Protein AF-A0A4D7B3N9-F1 (afdb_monomer)

pLDDT: mean 92.9, std 8.9, range [56.31, 98.75]

Solvent-accessible surface area (backbone atoms only — not comparable to full-atom values): 6066 Å² total; per-residue (Å²): 132,84,80,86,74,55,69,71,54,54,45,53,50,46,50,53,50,48,56,50,44,70,66,44,43,64,57,33,34,75,70,68,76,38,57,61,75,56,49,52,52,54,50,52,50,49,52,52,50,43,53,53,50,51,51,50,62,76,37,41,67,62,52,51,55,54,70,70,44,55,73,68,58,46,50,49,44,70,76,44,38,67,60,54,51,52,50,52,52,51,50,52,52,51,51,54,44,52,74,72,68,46,85,82,126

Radius of gyration: 23.58 Å; Cα contacts (8 Å, |Δi|>4): 35; chains: 1; bounding box: 63×43×52 Å

Structure (mmCIF, N/CA/C/O backbone):
data_AF-A0A4D7B3N9-F1
#
_entry.id   AF-A0A4D7B3N9-F1
#
loop_
_atom_site.group_PDB
_atom_site.id
_atom_site.type_symbol
_atom_site.label_atom_id
_atom_site.label_alt_id
_atom_site.label_comp_id
_atom_site.label_asym_id
_atom_site.label_entity_id
_atom_site.label_seq_id
_atom_site.pdbx_PDB_ins_code
_atom_site.Cartn_x
_atom_site.Cartn_y
_atom_site.Cartn_z
_atom_site.occupancy
_atom_site.B_iso_or_equiv
_atom_site.auth_seq_id
_atom_site.auth_comp_id
_atom_site.auth_asym_id
_atom_site.auth_atom_id
_atom_site.pdbx_PDB_model_num
ATOM 1 N N . MET A 1 1 ? -16.281 15.530 -13.701 1.00 57.12 1 MET A N 1
ATOM 2 C CA . MET A 1 1 ? -15.012 14.781 -13.575 1.00 57.12 1 MET A CA 1
ATOM 3 C C . MET A 1 1 ? -14.531 14.947 -12.147 1.00 57.12 1 MET A C 1
ATOM 5 O O . MET A 1 1 ? -14.451 16.083 -11.699 1.00 57.12 1 MET A O 1
ATOM 9 N N . THR A 1 2 ? -14.299 13.859 -11.417 1.00 73.88 2 THR A N 1
ATOM 10 C CA . THR A 1 2 ? -13.744 13.927 -10.055 1.00 73.88 2 THR A CA 1
ATOM 11 C C . THR A 1 2 ? -12.278 14.345 -10.144 1.00 73.88 2 THR A C 1
ATOM 13 O O . THR A 1 2 ? -11.557 13.844 -11.007 1.00 73.88 2 THR A O 1
ATOM 16 N N . ALA A 1 3 ? -11.847 15.287 -9.305 1.00 83.19 3 ALA A N 1
ATOM 17 C CA . ALA A 1 3 ? -10.456 15.724 -9.275 1.00 83.19 3 ALA A CA 1
ATOM 18 C C . ALA A 1 3 ? -9.543 14.571 -8.823 1.00 83.19 3 ALA A C 1
ATOM 20 O O . ALA A 1 3 ? -9.887 13.830 -7.902 1.00 83.19 3 ALA A O 1
ATOM 21 N N . ILE A 1 4 ? -8.385 14.420 -9.470 1.00 88.56 4 ILE A N 1
ATOM 22 C CA . ILE A 1 4 ? -7.356 13.474 -9.028 1.00 88.56 4 ILE A CA 1
ATOM 23 C C . ILE A 1 4 ? -6.644 14.106 -7.832 1.00 88.56 4 ILE A C 1
ATOM 25 O O . ILE A 1 4 ? -5.980 15.129 -7.982 1.00 88.56 4 ILE A O 1
ATOM 29 N N . ILE A 1 5 ? -6.781 13.494 -6.657 1.00 91.94 5 ILE A N 1
ATOM 30 C CA . ILE A 1 5 ? -6.062 13.909 -5.449 1.00 91.94 5 ILE A CA 1
ATOM 31 C C . ILE A 1 5 ? -4.606 13.428 -5.571 1.00 91.94 5 ILE A C 1
ATOM 33 O O . ILE A 1 5 ? -4.392 12.250 -5.872 1.00 91.94 5 ILE A O 1
ATOM 37 N N . PRO A 1 6 ? -3.590 14.278 -5.354 1.00 93.81 6 PRO A N 1
ATOM 38 C CA . PRO A 1 6 ? 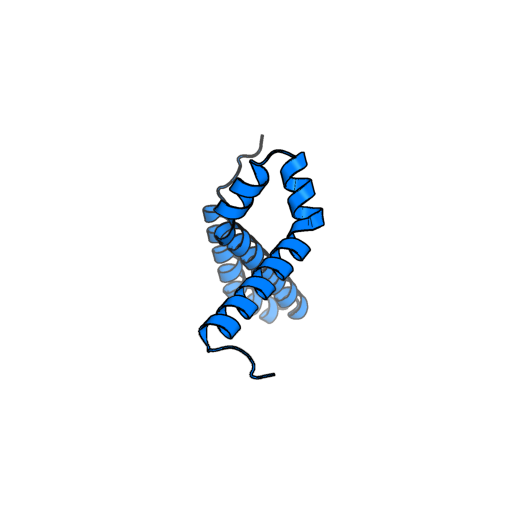-2.192 13.853 -5.370 1.00 93.81 6 PRO A CA 1
ATOM 39 C C . PRO A 1 6 ? -1.906 12.711 -4.383 1.00 93.81 6 PRO A C 1
ATOM 41 O O . PRO A 1 6 ? -2.407 12.709 -3.262 1.00 93.81 6 PRO A O 1
ATOM 44 N N . LEU A 1 7 ? -1.046 11.755 -4.759 1.00 94.38 7 LEU A N 1
ATOM 45 C CA . LEU A 1 7 ? -0.753 10.567 -3.937 1.00 94.38 7 LEU A CA 1
ATOM 46 C C . LEU A 1 7 ? -0.253 10.923 -2.525 1.00 94.38 7 LEU A C 1
ATOM 48 O O . LEU A 1 7 ? -0.673 10.321 -1.542 1.00 94.38 7 LEU A O 1
ATOM 52 N N . ARG A 1 8 ? 0.588 11.958 -2.414 1.00 96.06 8 ARG A N 1
ATOM 53 C CA . ARG A 1 8 ? 1.031 12.528 -1.131 1.00 96.06 8 ARG A CA 1
ATOM 54 C C . ARG A 1 8 ? -0.143 12.929 -0.232 1.00 96.06 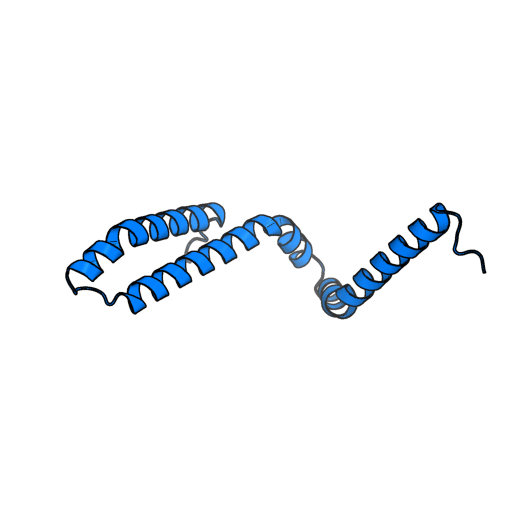8 ARG A C 1
ATOM 56 O O . ARG A 1 8 ? -0.079 12.716 0.976 1.00 96.06 8 ARG A O 1
ATOM 63 N N . GLU A 1 9 ? -1.164 13.558 -0.804 1.00 97.12 9 GLU A N 1
ATOM 64 C CA . GLU A 1 9 ? -2.331 14.035 -0.058 1.00 97.12 9 GLU A CA 1
ATOM 65 C C . GLU A 1 9 ? -3.206 12.858 0.374 1.00 97.12 9 GLU A C 1
ATOM 67 O O . GLU A 1 9 ? -3.577 12.793 1.541 1.00 97.12 9 GLU A O 1
ATOM 72 N N . GLN A 1 10 ? -3.404 11.864 -0.499 1.00 97.38 10 GLN A N 1
ATOM 73 C CA . GLN A 1 10 ? -4.091 10.616 -0.142 1.00 97.38 10 GLN A CA 1
ATOM 74 C C . GLN A 1 10 ? -3.397 9.887 1.025 1.00 97.38 10 GLN A C 1
ATOM 76 O O . GLN A 1 10 ? -4.056 9.403 1.942 1.00 97.38 10 GLN A O 1
ATOM 81 N N . ILE A 1 11 ? -2.058 9.831 1.027 1.00 98.38 11 ILE A N 1
ATOM 82 C CA . ILE A 1 11 ? -1.272 9.243 2.126 1.00 98.38 11 ILE A CA 1
ATOM 83 C C . ILE A 1 11 ? -1.492 10.016 3.430 1.00 98.38 11 ILE A C 1
ATOM 85 O O . ILE A 1 11 ? -1.688 9.401 4.478 1.00 98.38 11 ILE A O 1
ATOM 89 N N . ALA A 1 12 ? -1.439 11.349 3.383 1.00 98.25 12 ALA A N 1
ATOM 90 C CA . ALA A 1 12 ? -1.640 12.189 4.561 1.00 98.25 12 ALA A CA 1
ATOM 91 C C . ALA A 1 12 ? -3.056 12.027 5.136 1.00 98.25 12 ALA A C 1
ATOM 93 O O . ALA A 1 12 ? -3.214 11.867 6.346 1.00 98.25 12 ALA A O 1
ATOM 94 N N . GLU A 1 13 ? -4.069 11.993 4.272 1.00 98.00 13 GLU A N 1
ATOM 95 C CA . GLU A 1 13 ? -5.458 11.752 4.657 1.00 98.00 13 GLU A CA 1
ATOM 96 C C . GLU A 1 13 ? -5.626 10.373 5.307 1.00 98.00 13 GLU A C 1
ATOM 98 O O . GLU A 1 13 ? -6.169 10.268 6.409 1.00 98.00 13 GLU A O 1
ATOM 103 N N . GLN A 1 14 ? -5.078 9.320 4.692 1.00 98.50 14 GLN A N 1
ATOM 104 C CA . GLN A 1 14 ? -5.190 7.960 5.218 1.00 98.50 14 GLN A CA 1
ATOM 105 C C . GLN A 1 14 ? -4.470 7.790 6.565 1.00 98.50 14 GLN A C 1
ATOM 107 O O . GLN A 1 14 ? -4.942 7.036 7.418 1.00 98.50 14 GLN A O 1
ATOM 112 N N . ARG A 1 15 ? -3.352 8.497 6.786 1.00 98.69 15 ARG A N 1
ATOM 113 C CA . ARG A 1 15 ? -2.690 8.561 8.102 1.00 98.69 15 ARG A CA 1
ATOM 114 C C . ARG A 1 15 ? -3.603 9.196 9.149 1.00 98.69 15 ARG A C 1
ATOM 116 O O . ARG A 1 15 ? -3.798 8.602 10.205 1.00 98.69 15 ARG A O 1
ATOM 123 N N . GLY A 1 16 ? -4.216 10.338 8.835 1.00 98.44 16 GLY A N 1
ATOM 124 C CA . GLY A 1 16 ? -5.148 11.011 9.744 1.00 98.44 16 GLY A CA 1
ATOM 125 C C . GLY A 1 16 ? -6.384 10.166 10.072 1.00 98.44 16 GLY A C 1
ATOM 126 O O . GLY A 1 16 ? -6.834 10.133 11.216 1.00 98.44 16 GLY A O 1
ATOM 127 N N . ASP A 1 17 ? -6.921 9.434 9.095 1.00 98.31 17 ASP A N 1
ATOM 128 C CA . ASP A 1 17 ? -8.014 8.478 9.310 1.00 98.31 17 ASP A CA 1
ATOM 129 C C . ASP A 1 17 ? -7.598 7.332 10.249 1.00 98.31 17 ASP A C 1
ATOM 131 O O . ASP A 1 17 ? -8.325 7.024 11.194 1.00 98.31 17 ASP A O 1
ATOM 135 N N . ILE A 1 18 ? -6.407 6.751 10.068 1.00 98.75 18 ILE A N 1
ATOM 136 C CA . ILE A 1 18 ? -5.871 5.724 10.978 1.00 98.75 18 ILE A CA 1
ATOM 137 C C . ILE A 1 18 ? -5.730 6.273 12.400 1.00 98.75 18 ILE A C 1
ATOM 139 O O . ILE A 1 18 ? -6.253 5.660 13.329 1.00 98.75 18 ILE A O 1
ATOM 143 N N . GLU A 1 19 ? -5.108 7.440 12.575 1.00 98.62 19 GLU A N 1
ATOM 144 C CA . GLU A 1 19 ? -4.953 8.085 13.887 1.00 98.62 19 GLU A CA 1
ATOM 145 C C . GLU A 1 19 ? -6.315 8.344 14.557 1.00 98.62 19 GLU A C 1
ATOM 147 O O . GLU A 1 19 ? -6.514 8.089 15.750 1.00 98.62 19 GLU A O 1
ATOM 152 N N . ASN A 1 20 ? -7.302 8.800 13.780 1.00 98.44 20 ASN A N 1
ATOM 153 C CA . ASN A 1 20 ? -8.661 9.005 14.270 1.00 98.44 20 ASN A CA 1
ATOM 154 C C . ASN A 1 20 ? -9.319 7.699 14.723 1.00 98.44 20 ASN A C 1
ATOM 156 O O . ASN A 1 20 ? -9.981 7.685 15.768 1.00 98.44 20 ASN A O 1
ATOM 160 N N . ARG A 1 21 ? -9.138 6.607 13.974 1.00 98.44 21 ARG A N 1
ATOM 161 C CA . ARG A 1 21 ? -9.671 5.280 14.317 1.00 98.44 21 ARG A CA 1
ATOM 162 C C . ARG A 1 21 ? -9.005 4.717 15.562 1.00 98.44 21 ARG A C 1
ATOM 164 O O . ARG A 1 21 ? -9.719 4.284 16.461 1.00 98.44 21 ARG A O 1
ATOM 171 N N . GLU A 1 22 ? -7.682 4.809 15.670 1.00 98.38 22 GLU A N 1
ATOM 172 C CA . GLU A 1 22 ? -6.925 4.374 16.854 1.00 98.38 22 GLU A CA 1
ATOM 173 C C . GLU A 1 22 ? -7.389 5.096 18.125 1.00 98.38 22 GLU A C 1
ATOM 175 O O . GLU A 1 22 ? -7.492 4.488 19.189 1.00 98.38 22 GLU A O 1
ATOM 180 N N . ARG A 1 23 ? -7.770 6.374 18.015 1.00 98.06 23 ARG A N 1
ATOM 181 C CA . ARG A 1 23 ? -8.339 7.142 19.131 1.00 98.06 23 ARG A CA 1
ATOM 182 C C . ARG A 1 23 ? -9.809 6.817 19.425 1.00 98.06 23 ARG A C 1
ATOM 184 O O . ARG A 1 23 ? -10.231 6.881 20.582 1.00 98.06 23 ARG A O 1
ATOM 191 N N . THR A 1 24 ? -10.610 6.552 18.395 1.00 98.25 24 THR A N 1
ATOM 192 C CA . THR A 1 24 ? -12.080 6.496 18.507 1.00 98.25 24 THR A CA 1
ATOM 193 C C . THR A 1 24 ? -12.594 5.084 18.744 1.00 98.25 24 THR A C 1
ATOM 195 O O . THR A 1 24 ? -13.451 4.889 19.605 1.00 98.25 24 THR A O 1
ATOM 198 N N . TYR A 1 25 ? -12.065 4.091 18.030 1.00 98.50 25 TYR A N 1
ATOM 199 C CA . TYR A 1 25 ? -12.560 2.716 18.081 1.00 98.50 25 TYR A CA 1
ATOM 200 C C . TYR A 1 25 ? -12.522 2.110 19.485 1.00 98.50 25 TYR A C 1
ATOM 202 O O . TYR A 1 25 ? -13.553 1.568 19.880 1.00 98.50 25 TYR A O 1
ATOM 210 N N . PRO A 1 26 ? -11.458 2.274 20.300 1.00 98.38 26 PRO A N 1
ATOM 211 C CA . PRO A 1 26 ? -11.468 1.750 21.666 1.00 98.38 26 PRO A CA 1
ATOM 212 C C . PRO A 1 26 ? -12.634 2.290 22.504 1.00 98.38 26 PRO A C 1
ATOM 214 O O . PRO A 1 26 ? -13.240 1.563 23.285 1.00 98.38 26 PRO A O 1
ATOM 217 N N . ARG A 1 27 ? -13.009 3.563 22.312 1.00 98.12 27 ARG A N 1
ATOM 218 C CA . ARG A 1 27 ? -14.141 4.176 23.025 1.00 98.12 27 ARG A CA 1
ATOM 219 C C . ARG A 1 27 ? -15.477 3.593 22.574 1.00 98.12 27 ARG A C 1
ATOM 221 O O . ARG A 1 27 ? -16.333 3.355 23.420 1.00 98.12 27 ARG A O 1
ATOM 228 N N . LEU A 1 28 ? -15.647 3.362 21.272 1.00 98.38 28 LEU A N 1
ATOM 229 C CA . LEU A 1 28 ? -16.856 2.744 20.716 1.00 98.38 28 LEU A CA 1
ATOM 230 C C . LEU A 1 28 ? -16.994 1.285 21.164 1.00 98.38 28 LEU A C 1
ATOM 232 O O . LEU A 1 28 ? -18.086 0.860 21.530 1.00 98.38 28 LEU A O 1
ATOM 236 N N . VAL A 1 29 ? -15.884 0.543 21.211 1.00 98.44 29 VAL A N 1
ATOM 237 C CA . VAL A 1 29 ? -15.845 -0.833 21.728 1.00 98.44 29 VAL A CA 1
ATOM 238 C C . VAL A 1 29 ? -16.237 -0.867 23.202 1.00 98.44 29 VAL A C 1
ATOM 240 O O . VAL A 1 29 ? -17.141 -1.609 23.575 1.00 98.44 29 VAL A O 1
ATOM 243 N N . ASN A 1 30 ? -15.657 0.011 24.026 1.00 98.19 30 ASN A N 1
ATOM 244 C CA . ASN A 1 30 ? -15.987 0.096 25.453 1.00 98.19 30 ASN A CA 1
ATOM 245 C C . ASN A 1 30 ? -17.459 0.453 25.719 1.00 98.19 30 ASN A C 1
ATOM 247 O O . ASN A 1 30 ? -18.005 0.072 26.750 1.00 98.19 30 ASN A O 1
ATOM 251 N N . ARG A 1 31 ? -18.105 1.188 24.805 1.00 98.19 31 ARG A N 1
ATOM 252 C CA . ARG A 1 31 ? -19.538 1.523 24.880 1.00 98.19 31 ARG A CA 1
ATOM 253 C C . ARG A 1 31 ? -20.453 0.438 24.305 1.00 98.19 31 ARG A C 1
ATOM 255 O O . ARG A 1 31 ? -21.667 0.580 24.379 1.00 98.19 31 ARG A O 1
ATOM 262 N N . GLY A 1 32 ? -19.895 -0.624 23.722 1.00 97.94 32 GLY A N 1
ATOM 263 C CA . GLY A 1 32 ? -20.659 -1.652 23.013 1.00 97.94 32 GLY A CA 1
ATOM 264 C C . GLY A 1 32 ? -21.239 -1.185 21.671 1.00 97.94 32 GLY A C 1
ATOM 265 O O . GLY A 1 32 ? -22.064 -1.882 21.087 1.00 97.94 32 GLY A O 1
ATOM 266 N N . GLU A 1 33 ? -20.808 -0.027 21.166 1.00 98.19 33 GLU A N 1
ATOM 267 C CA . GLU A 1 33 ? -21.264 0.572 19.902 1.00 98.19 33 GLU A CA 1
ATOM 268 C C . GLU A 1 33 ? -20.518 -0.007 18.683 1.00 98.19 33 GLU A C 1
ATOM 270 O O . GLU A 1 33 ? -20.954 0.155 17.545 1.00 98.19 33 GLU A O 1
ATOM 275 N N . LEU A 1 34 ? -19.399 -0.706 18.909 1.00 98.25 34 LEU A N 1
ATOM 276 C CA . LEU A 1 34 ? -18.605 -1.382 17.883 1.00 98.25 34 LEU A CA 1
ATOM 277 C C . LEU A 1 34 ? -18.044 -2.698 18.435 1.00 98.25 34 LEU A C 1
ATOM 279 O O . LEU A 1 34 ? -17.567 -2.751 19.563 1.00 98.25 34 LEU A O 1
ATOM 283 N N . ARG A 1 35 ? -18.074 -3.776 17.646 1.00 98.38 35 ARG A N 1
ATOM 284 C CA . ARG A 1 35 ? -17.437 -5.044 18.041 1.00 98.38 35 ARG A CA 1
ATOM 285 C C . ARG A 1 35 ? -15.920 -4.928 17.899 1.00 98.38 35 ARG A C 1
ATOM 287 O O . ARG A 1 35 ? -15.455 -4.461 16.864 1.00 98.38 35 ARG A O 1
ATOM 294 N N . GLU A 1 36 ? -15.166 -5.423 18.876 1.00 98.12 36 GLU A N 1
ATOM 295 C CA . GLU A 1 36 ? -13.692 -5.386 18.879 1.00 98.12 36 GLU A CA 1
ATOM 296 C C . GLU A 1 36 ? -13.085 -5.998 17.609 1.00 98.12 36 GLU A C 1
ATOM 298 O O . GLU A 1 36 ? -12.351 -5.330 16.889 1.00 98.12 36 GLU A O 1
ATOM 303 N N . ALA A 1 37 ? -13.514 -7.208 17.237 1.00 98.31 37 ALA A N 1
ATOM 304 C CA . ALA A 1 37 ? -13.046 -7.863 16.014 1.00 98.31 37 ALA A CA 1
ATOM 305 C C . ALA A 1 37 ? -13.327 -7.047 14.735 1.00 98.31 37 ALA A C 1
ATOM 307 O O . ALA A 1 37 ? -12.576 -7.125 13.763 1.00 98.31 37 ALA A O 1
ATOM 308 N N . GLU A 1 38 ? -14.407 -6.258 14.717 1.00 98.38 38 GLU A N 1
ATOM 309 C CA . GLU A 1 38 ? -14.718 -5.384 13.585 1.00 98.38 38 GLU A CA 1
ATOM 310 C C . GLU A 1 38 ? -13.842 -4.126 13.591 1.00 98.38 38 GLU A C 1
ATOM 312 O O . GLU A 1 38 ? -13.322 -3.750 12.540 1.00 98.38 38 GLU A O 1
ATOM 317 N N . ALA A 1 39 ? -13.618 -3.515 14.759 1.00 98.44 39 ALA A N 1
ATOM 318 C CA . ALA A 1 39 ? -12.669 -2.414 14.919 1.00 98.44 39 ALA A CA 1
ATOM 319 C C . ALA A 1 39 ? -11.266 -2.804 14.426 1.00 98.44 39 ALA A C 1
ATOM 321 O O . ALA A 1 39 ? -10.680 -2.084 13.611 1.00 98.44 39 ALA A O 1
ATOM 322 N N . ASP A 1 40 ? -10.772 -3.969 14.848 1.00 98.38 40 ASP A N 1
ATOM 323 C CA . ASP A 1 40 ? -9.466 -4.488 14.442 1.00 98.38 40 ASP A CA 1
ATOM 324 C C . ASP A 1 40 ? -9.396 -4.706 12.934 1.00 98.38 40 ASP A C 1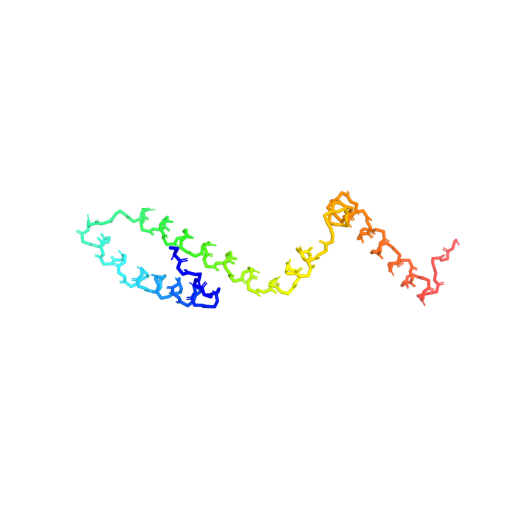
ATOM 326 O O . ASP A 1 40 ? -8.471 -4.233 12.270 1.00 98.38 40 ASP A O 1
ATOM 330 N N . ARG A 1 41 ? -10.406 -5.367 12.358 1.00 98.50 41 ARG A N 1
ATOM 331 C CA . ARG A 1 41 ? -10.473 -5.610 10.913 1.00 98.50 41 ARG A CA 1
ATOM 332 C C . ARG A 1 41 ? -10.449 -4.304 10.120 1.00 98.50 41 ARG A C 1
ATOM 334 O O . ARG A 1 41 ? -9.726 -4.200 9.128 1.00 98.50 41 ARG A O 1
ATOM 341 N N . LEU A 1 42 ? -11.233 -3.309 10.531 1.00 98.31 42 LEU A N 1
ATOM 342 C CA . LEU A 1 42 ? -11.309 -2.010 9.860 1.00 98.31 42 LEU A CA 1
ATOM 343 C C . LEU A 1 42 ? -9.995 -1.228 9.969 1.00 98.31 42 LEU A C 1
ATOM 345 O O . LEU A 1 42 ? -9.561 -0.624 8.983 1.00 98.31 42 LEU A O 1
ATOM 349 N N . LEU A 1 43 ? -9.345 -1.263 11.133 1.00 98.56 43 LEU A N 1
ATOM 35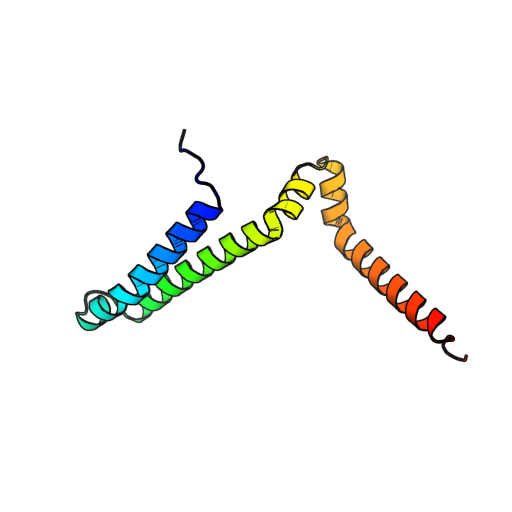0 C CA . LEU A 1 43 ? -8.052 -0.619 11.347 1.00 98.56 43 LEU A CA 1
ATOM 351 C C . LEU A 1 43 ? -6.945 -1.293 10.525 1.00 98.56 43 LEU A C 1
ATOM 353 O O . LEU A 1 43 ? -6.165 -0.607 9.866 1.00 98.56 43 LEU A O 1
ATOM 357 N N . GLN A 1 44 ? -6.903 -2.626 10.498 1.00 98.50 44 GLN A N 1
ATOM 358 C CA . GLN A 1 44 ? -5.923 -3.370 9.702 1.00 98.50 44 GLN A CA 1
ATOM 359 C C . GLN A 1 44 ? -6.080 -3.100 8.205 1.00 98.50 44 GLN A C 1
ATOM 361 O O . GLN A 1 44 ? -5.090 -2.879 7.508 1.00 98.50 44 GLN A O 1
ATOM 366 N N . ARG A 1 45 ? -7.317 -3.027 7.699 1.00 98.50 45 ARG A N 1
ATOM 367 C CA . ARG A 1 45 ? -7.560 -2.654 6.295 1.00 98.50 45 ARG A CA 1
ATOM 368 C C . ARG A 1 45 ? -7.081 -1.236 5.990 1.00 98.50 45 ARG A C 1
ATOM 370 O O . ARG A 1 45 ? -6.456 -1.035 4.955 1.00 98.50 45 ARG A O 1
ATOM 377 N N . ALA A 1 46 ? -7.317 -0.278 6.886 1.00 98.50 46 ALA A N 1
ATOM 378 C CA . ALA A 1 46 ? -6.813 1.088 6.729 1.00 98.50 46 ALA A CA 1
ATOM 379 C C . ALA A 1 46 ? -5.279 1.126 6.652 1.00 98.50 46 ALA A C 1
ATOM 381 O O . ALA A 1 46 ? -4.712 1.750 5.755 1.00 98.50 46 ALA A O 1
ATOM 382 N N . LYS A 1 47 ? -4.602 0.391 7.544 1.00 98.56 47 LYS A N 1
ATOM 383 C CA . LYS A 1 47 ? -3.137 0.261 7.553 1.00 98.56 47 LYS A CA 1
ATOM 384 C C . LYS A 1 47 ? -2.604 -0.395 6.277 1.00 98.56 47 LYS A C 1
ATOM 386 O O . LYS A 1 47 ? -1.619 0.081 5.717 1.00 98.56 47 LYS A O 1
ATOM 391 N N . ALA A 1 48 ? -3.274 -1.430 5.772 1.00 98.62 48 ALA A N 1
ATOM 392 C CA . ALA A 1 48 ? -2.910 -2.080 4.513 1.00 98.62 48 ALA A CA 1
ATOM 393 C C . ALA A 1 48 ? -3.060 -1.142 3.300 1.00 98.62 48 ALA A C 1
ATOM 395 O O . ALA A 1 48 ? -2.191 -1.119 2.425 1.00 98.62 48 ALA A O 1
ATOM 396 N N . ILE A 1 49 ? -4.121 -0.326 3.267 1.00 98.50 49 ILE A N 1
ATOM 397 C CA . ILE A 1 49 ? -4.305 0.710 2.238 1.00 98.50 49 ILE A CA 1
ATOM 398 C C . ILE A 1 49 ? -3.155 1.715 2.305 1.00 98.50 49 ILE A C 1
ATOM 400 O O . ILE A 1 49 ? -2.504 1.953 1.290 1.00 98.50 49 ILE A O 1
ATOM 404 N N . LEU A 1 50 ? -2.846 2.249 3.492 1.00 98.56 50 LEU A N 1
ATOM 405 C CA . LEU A 1 50 ? -1.726 3.175 3.668 1.00 98.56 50 LEU A CA 1
ATOM 406 C C . LEU A 1 50 ? -0.404 2.564 3.186 1.00 98.56 50 LEU A C 1
ATOM 408 O O . LEU A 1 50 ? 0.334 3.215 2.453 1.00 98.56 50 LEU A O 1
ATOM 412 N N . SER A 1 51 ? -0.119 1.315 3.562 1.00 98.38 51 SER A N 1
ATOM 413 C CA . SER A 1 51 ? 1.091 0.610 3.128 1.00 98.38 51 SER A CA 1
ATOM 414 C C . SER A 1 51 ? 1.171 0.501 1.604 1.00 98.38 51 SER A C 1
ATOM 416 O O . SER A 1 51 ? 2.230 0.741 1.030 1.00 98.38 51 SER A O 1
ATOM 418 N N . THR A 1 52 ? 0.045 0.226 0.945 1.00 98.25 52 THR A N 1
ATOM 419 C CA . THR A 1 52 ? -0.039 0.179 -0.520 1.00 98.25 52 THR A CA 1
ATOM 420 C C . THR A 1 52 ? 0.231 1.552 -1.146 1.00 98.25 52 THR A C 1
ATOM 422 O O . THR A 1 52 ? 0.988 1.651 -2.109 1.00 98.25 52 THR A O 1
ATOM 425 N N . LEU A 1 53 ? -0.343 2.629 -0.597 1.00 97.81 53 LEU A N 1
ATOM 426 C CA . LEU A 1 53 ? -0.118 3.991 -1.100 1.00 97.81 53 LEU A CA 1
ATOM 427 C C . LEU A 1 53 ? 1.341 4.432 -0.935 1.00 97.81 53 LEU A C 1
ATOM 429 O O . LEU A 1 53 ? 1.912 5.020 -1.852 1.00 97.81 53 LEU A O 1
ATOM 433 N N . VAL A 1 54 ? 1.952 4.127 0.212 1.00 97.88 54 VAL A N 1
ATOM 434 C CA . VAL A 1 54 ? 3.371 4.414 0.465 1.00 97.88 54 VAL A CA 1
ATOM 435 C C . VAL A 1 54 ? 4.254 3.640 -0.511 1.00 97.88 54 VAL A C 1
ATOM 437 O O . VAL A 1 54 ? 5.142 4.234 -1.112 1.00 97.88 54 VAL A O 1
ATOM 440 N N . TRP A 1 55 ? 3.958 2.363 -0.763 1.00 97.56 55 TRP A N 1
ATOM 441 C CA . TRP A 1 55 ? 4.677 1.581 -1.769 1.00 97.56 55 TRP A CA 1
ATOM 442 C C . TRP A 1 55 ? 4.590 2.219 -3.164 1.00 97.56 55 TRP A C 1
ATOM 444 O O . TRP A 1 55 ? 5.599 2.339 -3.859 1.00 97.56 55 TRP A O 1
ATOM 454 N N . PHE A 1 56 ? 3.410 2.705 -3.566 1.00 96.44 56 PHE A N 1
ATOM 455 C CA . PHE A 1 56 ? 3.269 3.439 -4.826 1.00 96.44 56 PHE A CA 1
ATOM 456 C C . PHE A 1 56 ? 4.095 4.726 -4.859 1.00 96.44 56 PHE A C 1
ATOM 458 O O . PHE A 1 56 ? 4.645 5.052 -5.907 1.00 96.44 56 PHE A O 1
ATOM 465 N N . GLN A 1 57 ? 4.195 5.448 -3.742 1.00 96.19 57 GLN A N 1
ATOM 466 C CA . GLN A 1 57 ? 5.001 6.665 -3.654 1.00 96.19 57 GLN A CA 1
ATOM 467 C C . GLN A 1 57 ? 6.494 6.350 -3.794 1.00 96.19 57 GLN A C 1
ATOM 469 O O . GLN A 1 57 ? 7.195 7.021 -4.547 1.00 96.19 57 GLN A O 1
ATOM 474 N N . GLU A 1 58 ? 6.973 5.305 -3.121 1.00 96.56 58 GLU A N 1
ATOM 475 C CA . GLU A 1 58 ? 8.367 4.853 -3.202 1.00 96.56 58 GLU A CA 1
ATOM 476 C C . GLU A 1 58 ? 8.743 4.386 -4.613 1.00 96.56 58 GLU A C 1
ATOM 478 O O . GLU A 1 58 ? 9.874 4.581 -5.053 1.00 96.56 58 GLU A O 1
ATOM 483 N N . ARG A 1 59 ? 7.789 3.798 -5.347 1.00 95.94 59 ARG A N 1
ATOM 484 C CA . ARG A 1 59 ? 7.988 3.287 -6.713 1.00 95.94 59 ARG A CA 1
ATOM 485 C C . ARG A 1 59 ? 7.496 4.223 -7.807 1.00 95.94 59 ARG A C 1
ATOM 487 O O . ARG A 1 59 ? 7.474 3.828 -8.972 1.00 95.94 59 ARG A O 1
ATOM 494 N N . GLU A 1 60 ? 7.117 5.457 -7.476 1.00 92.75 60 GLU A N 1
ATOM 495 C CA . GLU A 1 60 ? 6.449 6.353 -8.422 1.00 92.75 60 GLU A CA 1
ATOM 496 C C . GLU A 1 60 ? 7.284 6.564 -9.691 1.00 92.75 60 GLU A C 1
ATOM 498 O O . GLU A 1 60 ? 6.767 6.462 -10.804 1.00 92.75 60 GLU A O 1
ATOM 503 N N . HIS A 1 61 ? 8.586 6.810 -9.535 1.00 92.31 61 HIS A N 1
ATOM 504 C CA . HIS A 1 61 ? 9.480 7.021 -10.668 1.00 92.31 61 HIS A CA 1
ATOM 505 C C . HIS A 1 61 ? 9.619 5.768 -11.545 1.00 92.31 61 HIS A C 1
ATOM 507 O O . HIS A 1 61 ? 9.472 5.856 -12.763 1.00 92.31 61 HIS A O 1
ATOM 513 N N . GLU A 1 62 ? 9.855 4.601 -10.940 1.00 93.56 62 GLU A N 1
ATOM 514 C CA . GLU A 1 62 ? 9.991 3.324 -11.654 1.00 93.56 62 GLU A CA 1
ATOM 515 C C . GLU A 1 62 ? 8.719 2.981 -12.433 1.00 93.56 62 GLU A C 1
ATOM 517 O O . GLU A 1 62 ? 8.778 2.650 -13.616 1.00 93.56 62 GLU A O 1
ATOM 522 N N . LEU A 1 63 ? 7.556 3.119 -11.791 1.00 92.81 63 LEU A N 1
ATOM 523 C CA . LEU A 1 63 ? 6.261 2.831 -12.401 1.00 92.81 63 LEU A CA 1
ATOM 524 C C . LEU A 1 63 ? 5.957 3.790 -13.549 1.00 92.81 63 LEU A C 1
ATOM 526 O O . LEU A 1 63 ? 5.516 3.351 -14.608 1.00 92.81 63 LEU A O 1
ATOM 530 N N . ARG A 1 64 ? 6.216 5.091 -13.377 1.00 93.50 64 ARG A N 1
ATOM 531 C CA . ARG A 1 64 ? 6.034 6.078 -14.451 1.00 93.50 64 ARG A CA 1
ATOM 532 C C . ARG A 1 64 ? 6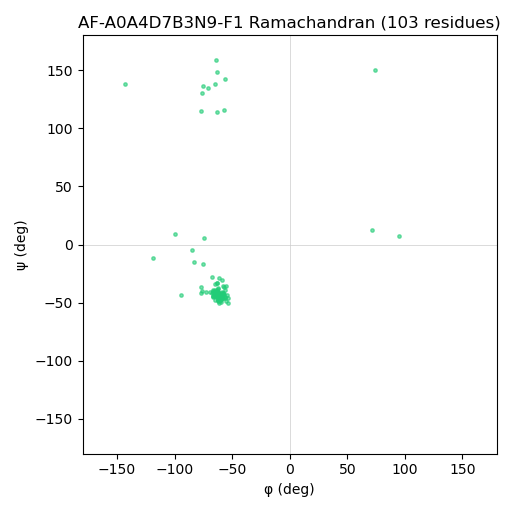.953 5.793 -15.631 1.00 93.50 64 ARG A C 1
ATOM 534 O O . ARG A 1 64 ? 6.487 5.823 -16.766 1.00 93.50 64 ARG A O 1
ATOM 541 N N . THR A 1 65 ? 8.218 5.476 -15.366 1.00 94.56 65 THR A N 1
ATOM 542 C CA . THR A 1 65 ? 9.189 5.099 -16.399 1.00 94.56 65 THR A CA 1
ATOM 543 C C . THR A 1 65 ? 8.726 3.854 -17.146 1.00 94.56 65 THR A C 1
ATOM 545 O O . THR A 1 65 ? 8.667 3.871 -18.372 1.00 94.56 65 THR A O 1
ATOM 548 N N . PHE A 1 66 ? 8.307 2.810 -16.427 1.00 94.06 66 PHE A N 1
ATOM 549 C CA . PHE A 1 66 ? 7.778 1.592 -17.033 1.00 94.06 66 PHE A CA 1
ATOM 550 C C . PHE A 1 66 ? 6.539 1.873 -17.889 1.00 94.06 66 PHE A C 1
ATOM 552 O O . PHE A 1 66 ? 6.470 1.438 -19.033 1.00 94.06 66 PHE A O 1
ATOM 559 N N . LEU A 1 67 ? 5.571 2.638 -17.380 1.00 94.06 67 LEU A N 1
ATOM 560 C CA . LEU A 1 67 ? 4.333 2.956 -18.099 1.00 94.06 67 LEU A CA 1
ATOM 561 C C . LEU A 1 67 ? 4.558 3.845 -19.331 1.00 94.06 67 LEU A C 1
ATOM 563 O O . LEU A 1 67 ? 3.785 3.748 -20.284 1.00 94.06 67 LEU A O 1
ATOM 567 N N . ALA A 1 68 ? 5.606 4.671 -19.334 1.00 96.12 68 ALA A N 1
ATOM 568 C CA . ALA A 1 68 ? 5.984 5.504 -20.473 1.00 96.12 68 ALA A CA 1
ATOM 569 C C . ALA A 1 68 ? 6.656 4.721 -21.619 1.00 96.12 68 ALA A C 1
ATOM 571 O O . ALA A 1 68 ? 6.713 5.227 -22.739 1.00 96.12 68 ALA A O 1
ATOM 572 N N . MET A 1 69 ? 7.146 3.498 -21.373 1.00 95.06 69 MET A N 1
ATOM 573 C CA . MET A 1 69 ? 7.714 2.631 -22.416 1.00 95.06 69 MET A CA 1
ATOM 574 C C . MET A 1 69 ? 6.660 2.226 -23.453 1.00 95.06 69 MET A C 1
ATOM 576 O O . MET A 1 69 ? 5.461 2.219 -23.161 1.00 95.06 69 MET A O 1
ATOM 580 N N . ALA A 1 70 ? 7.086 1.815 -24.651 1.00 96.81 70 ALA A N 1
ATOM 581 C CA . ALA A 1 70 ? 6.157 1.286 -25.642 1.00 96.81 70 ALA A CA 1
ATOM 582 C C . ALA A 1 70 ? 5.497 -0.015 -25.132 1.00 96.81 70 ALA A C 1
ATOM 584 O O . ALA A 1 70 ? 6.128 -0.788 -24.406 1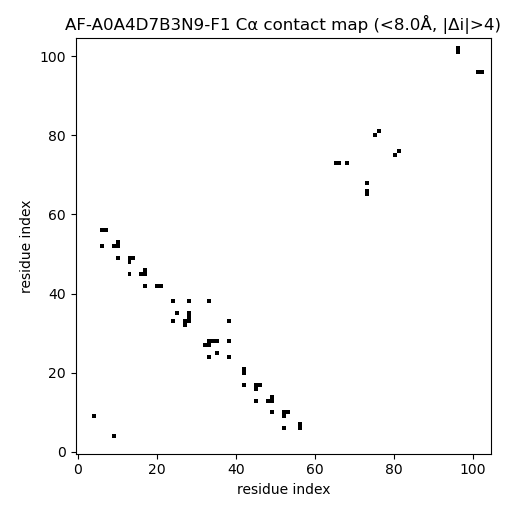.00 96.81 70 ALA A O 1
ATOM 585 N N . PRO A 1 71 ? 4.238 -0.316 -25.511 1.00 95.25 71 PRO A N 1
ATOM 586 C CA . PRO A 1 71 ? 3.566 -1.542 -25.076 1.00 95.25 71 PRO A CA 1
ATOM 587 C C . PRO A 1 71 ? 4.342 -2.828 -25.393 1.00 95.25 71 PRO A C 1
ATOM 589 O O . PRO A 1 71 ? 4.329 -3.750 -24.580 1.00 95.25 71 PRO A O 1
ATOM 592 N N . ALA A 1 72 ? 5.036 -2.874 -26.536 1.00 93.38 72 ALA A N 1
ATOM 593 C CA . ALA A 1 72 ? 5.883 -4.002 -26.921 1.00 93.38 72 ALA A CA 1
ATOM 594 C C . ALA A 1 72 ? 7.063 -4.188 -25.952 1.00 93.38 72 ALA A C 1
ATOM 596 O O . ALA A 1 72 ? 7.296 -5.298 -25.481 1.00 93.38 72 ALA A O 1
ATOM 597 N N . ASP A 1 73 ? 7.738 -3.100 -25.576 1.00 92.62 73 ASP A N 1
ATOM 598 C CA . ASP A 1 73 ? 8.866 -3.136 -24.638 1.00 92.62 73 ASP A CA 1
ATOM 599 C C . ASP A 1 73 ? 8.413 -3.567 -23.239 1.00 92.62 73 ASP A C 1
ATOM 601 O O . ASP A 1 73 ? 9.035 -4.423 -22.609 1.00 92.62 73 ASP A O 1
ATOM 605 N N . ARG A 1 74 ? 7.269 -3.046 -22.770 1.00 94.56 74 ARG A N 1
ATOM 606 C CA . ARG A 1 74 ? 6.671 -3.489 -21.501 1.00 94.56 74 ARG A CA 1
ATOM 607 C C . ARG A 1 74 ? 6.346 -4.979 -21.520 1.00 94.56 74 ARG A C 1
ATOM 609 O O . ARG A 1 74 ? 6.598 -5.656 -20.528 1.00 94.56 74 ARG A O 1
ATOM 616 N N . ALA A 1 75 ? 5.800 -5.493 -22.625 1.00 92.06 75 ALA A N 1
ATOM 617 C CA . ALA A 1 75 ? 5.486 -6.914 -22.764 1.00 92.06 75 ALA A CA 1
ATOM 618 C C . ALA A 1 75 ? 6.752 -7.777 -22.683 1.00 92.06 75 ALA A C 1
ATOM 620 O O . ALA A 1 75 ? 6.774 -8.748 -21.932 1.00 92.06 75 ALA A O 1
ATOM 621 N N . VAL A 1 76 ? 7.832 -7.375 -23.362 1.00 92.56 76 VAL A N 1
ATOM 622 C CA . VAL A 1 76 ? 9.133 -8.056 -23.274 1.00 92.56 76 VAL A CA 1
ATOM 623 C C . VAL A 1 76 ? 9.652 -8.078 -21.835 1.00 92.56 76 VAL A C 1
ATOM 625 O O . VAL A 1 76 ? 10.063 -9.134 -21.357 1.00 92.56 76 VAL A O 1
ATOM 628 N N . ILE A 1 77 ? 9.591 -6.952 -21.116 1.00 89.75 77 ILE A N 1
ATOM 629 C CA . ILE A 1 77 ? 10.022 -6.872 -19.710 1.00 89.75 77 ILE A CA 1
ATOM 630 C C . ILE A 1 77 ? 9.176 -7.783 -18.816 1.00 89.75 77 ILE A C 1
ATOM 632 O O . ILE A 1 77 ? 9.721 -8.475 -17.964 1.00 89.75 77 ILE A O 1
ATOM 636 N N . VAL A 1 78 ? 7.858 -7.827 -19.002 1.00 90.94 78 VAL A N 1
ATOM 637 C CA . VAL A 1 78 ? 6.988 -8.691 -18.189 1.00 90.94 78 VAL A CA 1
ATOM 638 C C . VAL A 1 78 ? 7.250 -10.171 -18.477 1.00 90.94 78 VAL A C 1
ATOM 640 O O . VAL A 1 78 ? 7.307 -10.973 -17.549 1.00 90.94 78 VAL A O 1
ATOM 643 N N . THR A 1 79 ? 7.431 -10.543 -19.745 1.00 94.25 79 THR A N 1
ATOM 644 C CA . THR A 1 79 ? 7.626 -11.942 -20.146 1.00 94.25 79 THR A CA 1
ATOM 645 C C . THR A 1 79 ? 9.031 -12.456 -19.828 1.00 94.25 79 THR A C 1
ATOM 647 O O . THR A 1 79 ? 9.177 -13.601 -19.406 1.00 94.25 79 THR A O 1
ATOM 650 N N . HIS A 1 80 ? 10.066 -11.637 -20.023 1.00 93.81 80 HIS A N 1
ATOM 651 C CA . HIS A 1 80 ? 11.466 -12.075 -19.960 1.00 93.81 80 HIS A CA 1
ATOM 652 C C . HIS A 1 80 ? 12.292 -11.392 -18.867 1.00 93.81 80 HIS A C 1
ATOM 654 O O . HIS A 1 80 ? 13.392 -11.853 -18.567 1.00 93.81 80 HIS A O 1
ATOM 660 N N . GLY A 1 81 ? 11.789 -10.326 -18.245 1.00 88.31 81 GLY A N 1
ATOM 661 C CA . GLY A 1 81 ? 12.501 -9.565 -17.215 1.00 88.31 81 GLY A CA 1
ATOM 662 C C . GLY A 1 81 ? 13.022 -10.412 -16.052 1.00 88.31 81 GLY A C 1
ATOM 663 O O . GLY A 1 81 ? 14.196 -10.258 -15.718 1.00 88.31 81 GLY A O 1
ATOM 664 N N . PRO A 1 82 ? 12.232 -11.341 -15.471 1.00 91.62 82 PRO A N 1
ATOM 665 C CA . PRO A 1 82 ? 12.723 -12.220 -14.409 1.00 91.62 82 PRO A CA 1
ATOM 666 C C . PRO A 1 82 ? 13.937 -13.054 -14.838 1.00 91.62 82 PRO A C 1
ATOM 668 O O . PRO A 1 82 ? 14.946 -13.076 -14.139 1.00 91.62 82 PRO A O 1
ATOM 671 N N . LEU A 1 83 ? 13.884 -13.654 -16.032 1.00 91.56 83 LEU A N 1
ATOM 672 C CA . LEU A 1 83 ? 14.988 -14.447 -16.576 1.00 91.56 83 LEU A CA 1
ATOM 673 C C . LEU A 1 83 ? 16.241 -13.590 -16.803 1.00 91.56 83 LEU A C 1
ATOM 675 O O . LEU A 1 83 ? 17.345 -13.989 -16.443 1.00 91.56 83 LEU A O 1
ATOM 679 N N . VAL A 1 84 ? 16.079 -12.394 -17.376 1.00 89.25 84 VAL A N 1
ATOM 680 C CA . VAL A 1 84 ? 17.199 -11.467 -17.606 1.00 89.25 84 VAL A CA 1
ATOM 681 C C . VAL A 1 84 ? 17.828 -11.027 -16.279 1.00 89.25 84 VAL A C 1
ATOM 683 O O . VAL A 1 84 ? 19.053 -10.957 -16.181 1.00 89.25 84 VAL A O 1
ATOM 686 N N . ALA A 1 85 ? 17.019 -10.782 -15.245 1.00 87.94 85 ALA A N 1
ATOM 687 C CA . ALA A 1 85 ? 17.509 -10.435 -13.914 1.00 87.94 85 ALA A CA 1
ATOM 688 C C . ALA A 1 85 ? 18.310 -11.583 -13.277 1.00 87.94 85 ALA A C 1
ATOM 690 O O . ALA A 1 85 ? 19.399 -11.354 -12.751 1.00 87.94 85 ALA A O 1
ATOM 691 N N . GLU A 1 86 ? 17.821 -12.822 -13.370 1.00 91.62 86 GLU A N 1
ATOM 692 C CA . GLU A 1 86 ? 18.544 -14.007 -12.893 1.00 91.62 86 GLU A CA 1
ATOM 693 C C . GLU A 1 86 ? 19.886 -14.184 -13.611 1.00 91.62 86 GLU A C 1
ATOM 695 O O . GLU A 1 86 ? 20.915 -14.408 -12.968 1.00 91.62 86 GLU A O 1
ATOM 700 N N . MET A 1 87 ? 19.901 -14.018 -14.938 1.00 89.56 87 MET A N 1
ATOM 701 C CA . MET A 1 87 ? 21.129 -14.085 -15.729 1.00 89.56 87 MET A CA 1
ATOM 702 C C . MET A 1 87 ? 22.134 -13.003 -15.321 1.00 89.56 87 MET A C 1
ATOM 704 O O . MET A 1 87 ? 23.320 -13.299 -15.181 1.00 89.56 87 MET A O 1
ATOM 708 N N . ALA A 1 88 ? 21.680 -11.768 -15.098 1.00 88.88 88 ALA A N 1
ATOM 709 C CA . ALA A 1 88 ? 22.540 -10.676 -14.649 1.00 88.88 88 ALA A CA 1
ATOM 710 C C . ALA A 1 88 ? 23.163 -10.959 -13.270 1.00 88.88 88 ALA A C 1
ATOM 712 O O . ALA A 1 88 ? 24.359 -10.737 -13.078 1.00 88.88 88 ALA A O 1
ATOM 713 N N . LEU A 1 89 ? 22.386 -11.505 -12.328 1.00 91.81 89 LEU A N 1
ATOM 714 C CA . LEU A 1 89 ? 22.888 -11.889 -11.003 1.00 91.81 89 LEU A CA 1
ATOM 715 C C . LEU A 1 89 ? 23.921 -13.020 -11.080 1.00 91.81 89 LEU A C 1
ATOM 717 O O . LEU A 1 89 ? 24.934 -12.986 -10.379 1.00 91.81 89 LEU A O 1
ATOM 721 N N . GLU A 1 90 ? 23.688 -14.015 -11.933 1.00 93.00 90 GLU A N 1
ATOM 722 C CA . GLU A 1 90 ? 24.635 -15.111 -12.145 1.00 93.00 90 GLU A CA 1
ATOM 723 C C . GLU A 1 90 ? 25.936 -14.625 -12.799 1.00 93.00 90 GLU A C 1
ATOM 725 O O . GLU A 1 90 ? 27.021 -15.052 -12.403 1.00 93.00 90 GLU A O 1
ATOM 730 N N . LEU A 1 91 ? 25.856 -13.693 -13.754 1.00 91.69 91 LEU A N 1
ATOM 731 C CA . LEU A 1 91 ? 27.038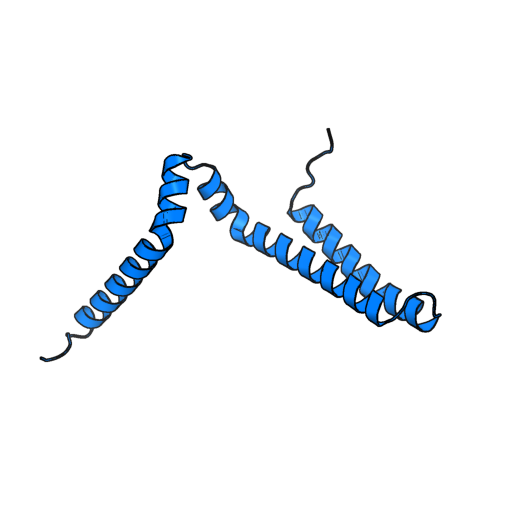 -13.060 -14.341 1.00 91.69 91 LEU A CA 1
ATOM 732 C C . LEU A 1 91 ? 27.840 -12.290 -13.288 1.00 91.69 91 LEU A C 1
ATOM 734 O O . LEU A 1 91 ? 29.039 -12.529 -13.159 1.00 91.69 91 LEU A O 1
ATOM 738 N N . ALA A 1 92 ? 27.178 -11.464 -12.473 1.00 91.00 92 ALA A N 1
ATOM 739 C CA . ALA A 1 92 ? 27.831 -10.739 -11.384 1.00 91.00 92 ALA A CA 1
ATOM 740 C C . ALA A 1 92 ? 28.535 -11.696 -10.404 1.00 91.00 92 ALA A C 1
ATOM 742 O O . ALA A 1 92 ? 29.684 -11.476 -10.024 1.00 91.00 92 ALA A O 1
ATOM 743 N N . A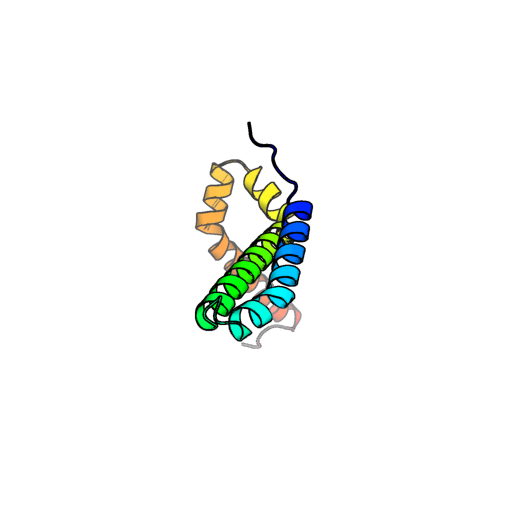RG A 1 93 ? 27.897 -12.820 -10.049 1.00 91.88 93 ARG A N 1
ATOM 744 C CA . ARG A 1 93 ? 28.511 -13.854 -9.200 1.00 91.88 93 ARG A CA 1
ATOM 745 C C . ARG A 1 93 ? 29.775 -14.444 -9.832 1.00 91.88 93 ARG A C 1
ATOM 747 O O . ARG A 1 93 ? 30.778 -14.620 -9.142 1.00 91.88 93 ARG A O 1
ATOM 754 N N . ARG A 1 94 ? 29.739 -14.765 -11.128 1.00 89.69 94 ARG A N 1
ATOM 755 C CA . ARG A 1 94 ? 30.898 -15.319 -11.851 1.00 89.69 94 ARG A CA 1
ATOM 756 C C . ARG A 1 94 ? 32.046 -14.324 -11.939 1.00 89.69 94 ARG A C 1
ATOM 758 O O . ARG A 1 94 ? 33.195 -14.731 -11.785 1.00 89.69 94 ARG A O 1
ATOM 765 N N . GLU A 1 95 ? 31.743 -13.048 -12.152 1.00 90.94 95 GLU A N 1
ATOM 766 C CA . GLU A 1 95 ? 32.745 -11.982 -12.150 1.00 90.94 95 GLU A CA 1
ATOM 767 C C . GLU A 1 95 ? 33.444 -11.871 -10.794 1.00 90.94 95 GLU A C 1
ATOM 769 O O . GLU A 1 95 ? 34.671 -11.800 -10.749 1.00 90.94 95 GLU A O 1
ATOM 774 N N . GLU A 1 96 ? 32.701 -11.933 -9.689 1.00 90.25 96 GLU A N 1
ATOM 775 C CA . GLU A 1 96 ? 33.291 -11.905 -8.346 1.00 90.25 96 GLU A CA 1
ATOM 776 C C . GLU A 1 96 ? 34.177 -13.132 -8.071 1.00 90.25 96 GLU A C 1
ATOM 778 O O . GLU A 1 96 ? 35.286 -12.993 -7.553 1.00 90.25 96 GLU A O 1
ATOM 783 N N . ILE A 1 97 ? 33.763 -14.330 -8.500 1.00 86.44 97 ILE A N 1
ATOM 784 C CA . ILE A 1 97 ? 34.593 -15.546 -8.399 1.00 86.44 97 ILE A CA 1
ATOM 785 C C . ILE A 1 97 ? 35.877 -15.415 -9.233 1.00 86.44 97 ILE A C 1
ATOM 787 O O . ILE A 1 97 ? 36.955 -15.811 -8.784 1.00 86.44 97 ILE A O 1
ATOM 791 N N . ALA A 1 98 ? 35.779 -14.861 -10.444 1.00 85.25 98 ALA A N 1
ATOM 792 C CA . ALA A 1 98 ? 36.933 -14.640 -11.309 1.00 85.25 98 ALA A CA 1
ATOM 793 C C . ALA A 1 98 ? 37.912 -13.623 -10.697 1.00 85.25 98 ALA A C 1
ATOM 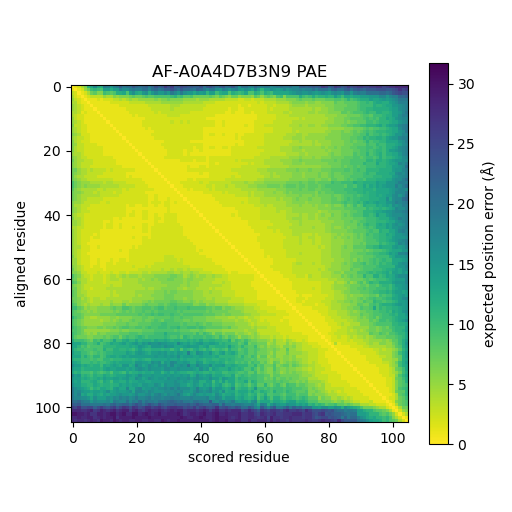795 O O . ALA A 1 98 ? 39.118 -13.874 -10.678 1.00 85.25 98 ALA A O 1
ATOM 796 N N . LYS A 1 99 ? 37.404 -12.521 -10.124 1.00 86.00 99 LYS A N 1
ATOM 797 C CA . LYS A 1 99 ? 38.212 -11.525 -9.396 1.00 86.00 99 LYS A CA 1
ATOM 798 C C . LYS A 1 99 ? 38.886 -12.111 -8.154 1.00 86.00 99 LYS A C 1
ATOM 800 O O . LYS A 1 99 ? 40.011 -11.732 -7.846 1.00 86.00 99 LYS A O 1
ATOM 805 N N . ALA A 1 100 ? 38.247 -13.066 -7.477 1.00 84.75 100 ALA A N 1
ATOM 806 C CA . ALA A 1 100 ? 38.801 -13.758 -6.311 1.00 84.75 100 ALA A CA 1
ATOM 807 C C . ALA A 1 100 ? 39.895 -14.801 -6.646 1.00 84.75 100 ALA A C 1
ATOM 809 O O . ALA A 1 100 ? 40.366 -15.504 -5.753 1.00 84.75 100 ALA A O 1
ATOM 810 N N . GLY A 1 101 ? 40.320 -14.911 -7.911 1.00 74.06 101 GLY A N 1
ATOM 811 C CA . GLY A 1 101 ? 41.394 -15.815 -8.342 1.00 74.06 101 GLY A CA 1
ATOM 812 C C . GLY A 1 101 ? 40.925 -17.171 -8.879 1.00 74.06 101 GLY A C 1
ATOM 813 O O . GLY A 1 101 ? 41.766 -18.015 -9.186 1.00 74.06 101 GLY A O 1
ATOM 814 N N . GLY A 1 102 ? 39.611 -17.365 -9.046 1.00 64.50 102 GLY A N 1
ATOM 815 C CA . GLY A 1 102 ? 39.002 -18.546 -9.662 1.00 64.50 102 GLY A CA 1
ATOM 816 C C . GLY A 1 102 ? 39.013 -19.807 -8.788 1.00 64.50 102 GLY A C 1
ATOM 817 O O . GLY A 1 102 ? 39.911 -20.039 -7.980 1.00 64.50 102 GLY A O 1
ATOM 818 N N . ALA A 1 103 ? 38.010 -20.672 -8.969 1.00 62.94 103 ALA A N 1
ATOM 819 C CA . ALA A 1 103 ? 38.046 -22.016 -8.399 1.00 62.94 103 ALA A CA 1
ATOM 820 C C . ALA A 1 103 ? 39.223 -22.784 -9.025 1.00 62.94 103 ALA A C 1
ATOM 822 O O . ALA A 1 103 ? 39.222 -23.035 -10.234 1.00 62.94 103 ALA A O 1
ATOM 823 N N . ARG A 1 104 ? 40.238 -23.134 -8.220 1.00 56.31 104 ARG A N 1
ATOM 824 C CA . ARG A 1 104 ? 41.270 -24.096 -8.635 1.00 56.31 104 ARG A CA 1
ATOM 825 C C . ARG A 1 104 ? 40.548 -25.388 -9.023 1.00 56.31 104 ARG A C 1
ATOM 827 O O . ARG A 1 104 ? 39.863 -25.965 -8.183 1.00 56.31 104 ARG A O 1
ATOM 834 N N . ARG A 1 105 ? 40.645 -25.749 -10.305 1.00 56.38 105 ARG A N 1
ATOM 835 C CA . ARG A 1 105 ? 40.207 -27.049 -10.825 1.00 56.38 105 ARG A CA 1
ATOM 836 C C . ARG A 1 105 ? 40.898 -28.186 -10.088 1.00 56.38 105 ARG A C 1
ATOM 838 O O . ARG A 1 105 ? 42.087 -28.003 -9.741 1.00 56.38 105 ARG A O 1
#

Mean predicted aligned error: 6.95 Å

Organism: NCBI:txid1940610

Secondary structure (DSSP, 8-state):
------HHHHHHHHHHHHHHHHHHHHHHHHTTSS-HHHHHHHHHHHHHHHHHHHHHHHTHHHHHHHHHS-HHHHHHHHHHHHHHHHHHHHHHHHHHHHHTT----

Foldseek 3Di:
DDDDDDLVVVLVVLVVVLVVLVVPVVVCCVVVNDPPVRSVVVSVVSVVVSVVSVVCVVCVVVVVVLVPDDPVVNVCCVVCVVVVVVVVVVVVVVVVCVVVVHDDD

Sequence (105 aa):
MTAIIPLREQIAEQRGDIENRERTYPRLVNRGELREAEADRLLQRAKAILSTLVWFQEREHELRTFLAMAPADRAVIVTHGPLVAEMALELARREEIAKAGGARR